Protein AF-J9BC61-F1 (afdb_monomer)

InterPro domains:
  IPR013949 U3 small nucleolar RNA-associated protein 6 [PTHR23271] (1-135)
  IPR055347 U3 small nucleolar RNA-associated protein 6, N-terminal [PF08640] (9-87)

Nearest PDB structures (foldseek):
  7mqa-assembly1_LP  TM=9.619E-01  e=6.305E-08  Homo sapiens
  7mq8-assembly1_LP  TM=9.567E-01  e=5.984E-08  Homo sapiens
  5oql-assembly1_E  TM=9.370E-01  e=3.849E-04  Thermochaetoides thermophila DSM 1495
  5wlc-assembly1_LP  TM=8.974E-01  e=7.992E-04  Saccharomyces cerevisiae BY4741
  7d5t-assembly1_B6  TM=9.053E-01  e=4.247E-03  Saccharomyces cerevisiae S288C

Secondary structure (DSSP, 8-state):
-HHHHHHHHHTTHHHHHHHHHTTSS-HHHHHHHHHHHHHHHHHHHSSS--HHHHHHHHHHHHHHHHHHHHHHHHHT--TTHIIIIIHHHHHHHHHHHHHHHHSTT-HHHHHHHHHHHHHTT-HHHHHHHHHHHT-

pLDDT: mean 92.65, std 5.65, range [61.47, 98.06]

Radius of gyration: 15.45 Å; Cα contacts (8 Å, |Δi|>4): 90; chains: 1; bounding box: 36×34×39 Å

Solvent-accessible surface area (backbone atoms only — not comparable to full-atom values): 7558 Å² total; per-residue (Å²): 113,68,65,64,37,50,56,64,46,57,77,43,45,64,32,58,53,52,37,58,75,69,56,74,44,53,72,70,54,48,54,51,46,53,55,50,50,53,55,41,42,54,55,61,67,39,91,77,75,54,74,65,51,48,50,54,43,42,54,47,53,51,49,51,47,51,52,49,55,51,48,27,64,74,68,74,53,72,79,66,45,59,59,38,53,46,50,52,51,51,51,40,54,49,46,40,47,53,47,35,72,71,51,66,94,47,68,66,50,46,50,52,41,41,50,52,27,56,77,71,64,37,58,75,61,30,52,52,48,55,56,60,70,74,108

Sequence (135 aa):
MSEFVEEDIEGLLPVFETLRDVQLLSPTEIDAFVKRCHFFEYRLQKPRKDPSSFKGYTDYLGSIMKLVRMRRKRLKYRFREDEIEGKIIIKVANLLRQCCERFQGRAELWFDLIGFLKEEKMYIRCSKAYFRAMQ

Structure (mmCIF, N/CA/C/O backbone):
data_AF-J9BC61-F1
#
_entry.id   AF-J9BC61-F1
#
loop_
_atom_site.group_PDB
_atom_site.id
_atom_site.type_symbol
_atom_site.label_atom_id
_atom_site.label_alt_id
_atom_site.label_comp_id
_atom_site.label_asym_id
_atom_site.label_entity_id
_atom_site.label_seq_id
_atom_site.pdbx_PDB_ins_code
_atom_site.Cartn_x
_atom_site.Cartn_y
_atom_site.Cartn_z
_atom_site.occupancy
_atom_site.B_iso_or_equiv
_atom_site.auth_seq_id
_atom_site.auth_comp_id
_atom_site.auth_asym_id
_atom_site.auth_atom_id
_atom_site.pdbx_PDB_model_num
ATOM 1 N N . MET A 1 1 ? 9.709 -18.858 -0.206 1.00 61.47 1 MET A N 1
ATOM 2 C CA . MET A 1 1 ? 8.468 -18.30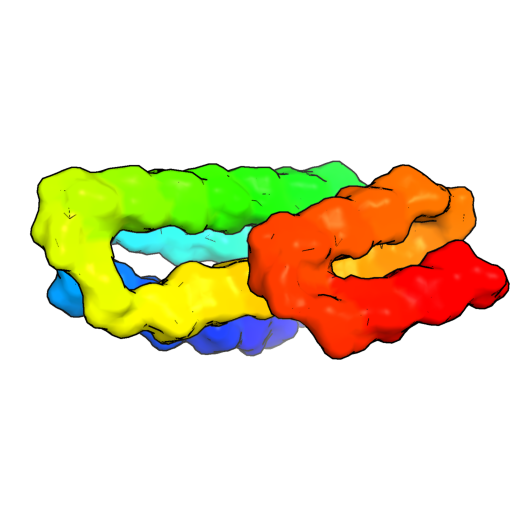5 -0.814 1.00 61.47 1 MET A CA 1
ATOM 3 C C . MET A 1 1 ? 7.436 -17.961 0.250 1.00 61.47 1 MET A C 1
ATOM 5 O O . MET A 1 1 ? 6.959 -16.843 0.198 1.00 61.47 1 MET A O 1
ATOM 9 N N . SER A 1 2 ? 7.126 -18.857 1.201 1.00 71.00 2 SER A N 1
ATOM 10 C CA . SER A 1 2 ? 6.249 -18.522 2.341 1.00 71.00 2 SER A CA 1
ATOM 11 C C . SER A 1 2 ? 6.870 -17.467 3.262 1.00 71.00 2 SER A C 1
ATOM 13 O O . SER A 1 2 ? 6.212 -16.495 3.580 1.00 71.00 2 SER A O 1
ATOM 15 N N . GLU A 1 3 ? 8.158 -17.597 3.598 1.00 73.44 3 GLU A N 1
ATOM 16 C CA . GLU A 1 3 ? 8.858 -16.671 4.512 1.00 73.44 3 GLU A CA 1
ATOM 17 C C . GLU A 1 3 ? 8.815 -15.207 4.043 1.00 73.44 3 GLU A C 1
ATOM 19 O O . GLU A 1 3 ? 8.460 -14.331 4.816 1.00 73.44 3 GLU A O 1
ATOM 24 N N . PHE A 1 4 ? 9.060 -14.947 2.753 1.00 75.44 4 PHE A N 1
ATOM 25 C CA . PHE A 1 4 ? 8.959 -13.595 2.185 1.00 75.44 4 PHE A CA 1
ATOM 26 C C . PHE A 1 4 ? 7.529 -13.035 2.191 1.00 75.44 4 PHE A C 1
ATOM 28 O O . PHE A 1 4 ? 7.352 -11.827 2.259 1.00 75.44 4 PHE A O 1
ATOM 35 N N . VAL A 1 5 ? 6.508 -13.896 2.082 1.00 77.12 5 VAL A N 1
ATOM 36 C CA . VAL A 1 5 ? 5.105 -13.464 2.196 1.00 77.12 5 VAL A CA 1
ATOM 37 C C . VAL A 1 5 ? 4.796 -13.069 3.633 1.00 77.12 5 VAL A C 1
ATOM 39 O O . VAL A 1 5 ? 4.165 -12.040 3.845 1.00 77.12 5 VAL A O 1
ATOM 42 N N . GLU A 1 6 ? 5.240 -13.869 4.602 1.00 81.25 6 GLU A N 1
ATOM 43 C CA . GLU A 1 6 ? 5.006 -13.581 6.017 1.00 81.25 6 GLU A CA 1
ATOM 44 C C . GLU A 1 6 ? 5.724 -12.295 6.448 1.00 81.25 6 GLU A C 1
ATOM 46 O O . GLU A 1 6 ? 5.081 -11.436 7.038 1.00 81.25 6 GLU A O 1
ATOM 51 N N . GLU A 1 7 ? 6.975 -12.067 6.033 1.00 82.75 7 GLU A N 1
ATOM 52 C CA . GLU A 1 7 ? 7.697 -10.806 6.293 1.00 82.75 7 GLU A CA 1
ATOM 53 C C . GLU A 1 7 ? 6.953 -9.577 5.720 1.00 82.75 7 GLU A C 1
ATOM 55 O O . GLU A 1 7 ? 6.791 -8.544 6.377 1.00 82.75 7 GLU A O 1
ATOM 60 N N . ASP A 1 8 ? 6.437 -9.686 4.491 1.00 83.62 8 ASP A N 1
ATOM 61 C CA . ASP A 1 8 ? 5.682 -8.609 3.841 1.00 83.62 8 ASP A CA 1
ATOM 62 C C . ASP A 1 8 ? 4.338 -8.308 4.535 1.00 83.62 8 ASP A C 1
ATOM 64 O O . ASP A 1 8 ? 3.867 -7.161 4.491 1.00 83.62 8 ASP A O 1
ATOM 68 N N . ILE A 1 9 ? 3.722 -9.326 5.147 1.00 87.25 9 ILE A N 1
ATOM 69 C CA . ILE A 1 9 ? 2.490 -9.222 5.940 1.00 87.25 9 ILE A CA 1
ATOM 70 C C . ILE A 1 9 ? 2.775 -8.698 7.347 1.00 87.25 9 ILE A C 1
ATOM 72 O O . ILE A 1 9 ? 1.992 -7.890 7.849 1.00 87.25 9 ILE A O 1
ATOM 76 N N . GLU A 1 10 ? 3.894 -9.082 7.961 1.00 87.62 10 GLU A N 1
ATOM 77 C CA . GLU A 1 10 ? 4.341 -8.566 9.259 1.00 87.62 10 GLU A CA 1
ATOM 78 C C . GLU A 1 10 ? 4.432 -7.038 9.246 1.00 87.62 10 GLU A C 1
ATOM 80 O O . GLU A 1 10 ? 3.986 -6.372 10.181 1.00 87.62 10 GLU A O 1
ATOM 85 N N . GLY A 1 11 ? 4.879 -6.458 8.127 1.00 87.25 11 GLY A N 1
ATOM 86 C CA . GLY A 1 11 ? 4.879 -5.008 7.924 1.00 87.25 11 GLY A CA 1
ATOM 87 C C . GLY A 1 11 ? 3.493 -4.337 7.984 1.00 87.25 11 GLY A C 1
ATOM 88 O O . GLY A 1 11 ? 3.417 -3.123 8.194 1.00 87.25 11 GLY A O 1
ATOM 89 N N . LEU A 1 12 ? 2.401 -5.093 7.811 1.00 93.25 12 LEU A N 1
ATOM 90 C CA . LEU A 1 12 ? 1.010 -4.630 7.911 1.00 93.25 12 LEU A CA 1
ATOM 91 C C . LEU A 1 12 ? 0.319 -5.031 9.225 1.00 93.25 12 LEU A C 1
ATOM 93 O O . LEU A 1 12 ? -0.756 -4.497 9.499 1.00 93.25 12 LEU A O 1
ATOM 97 N N . LEU A 1 13 ? 0.910 -5.895 10.060 1.00 93.06 13 LEU A N 1
ATOM 98 C CA . LEU A 1 13 ? 0.317 -6.293 11.348 1.00 93.06 13 LEU A CA 1
ATOM 99 C C . LEU A 1 13 ? -0.089 -5.096 12.223 1.00 93.06 13 LEU A C 1
ATOM 101 O O . LEU A 1 13 ? -1.249 -5.071 12.647 1.00 93.06 13 LEU A O 1
ATOM 105 N N . PRO A 1 14 ? 0.751 -4.049 12.394 1.00 94.06 14 PRO A N 1
ATOM 106 C CA . PRO A 1 14 ? 0.360 -2.881 13.181 1.00 94.06 14 PRO A CA 1
ATOM 107 C C . PRO A 1 14 ? -0.893 -2.187 12.630 1.00 94.06 14 PRO A C 1
ATOM 109 O O . PRO A 1 14 ? -1.709 -1.670 13.383 1.00 94.06 14 PRO A O 1
ATOM 112 N N . VAL A 1 15 ? -1.095 -2.210 11.306 1.00 95.94 15 VAL A N 1
ATOM 113 C CA . VAL A 1 15 ? -2.284 -1.622 10.671 1.00 95.94 15 VAL A CA 1
ATOM 114 C C . VAL A 1 15 ? -3.536 -2.402 11.054 1.00 95.94 15 VAL A C 1
ATOM 116 O O . VAL A 1 15 ? -4.564 -1.802 11.368 1.00 95.94 15 VAL A O 1
ATOM 119 N N . PHE A 1 16 ? -3.471 -3.735 11.026 1.00 95.44 16 PHE A N 1
ATOM 120 C CA . PHE A 1 16 ? -4.607 -4.592 11.364 1.00 95.44 16 PHE A CA 1
ATOM 121 C C . PHE A 1 16 ? -4.990 -4.474 12.842 1.00 95.44 16 PHE A C 1
ATOM 123 O O . PHE A 1 16 ? -6.179 -4.402 13.159 1.00 95.44 16 PHE A O 1
ATOM 130 N N . GLU A 1 17 ? -3.995 -4.411 13.726 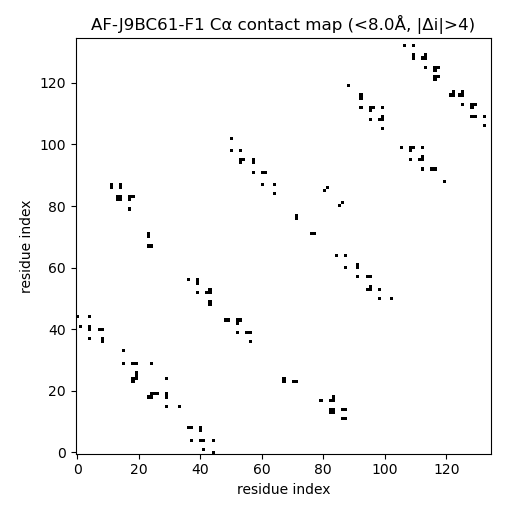1.00 94.12 17 GLU A N 1
ATOM 131 C CA . GLU A 1 17 ? -4.180 -4.210 15.165 1.00 94.12 17 GLU A CA 1
ATOM 132 C C . GLU A 1 17 ? -4.816 -2.850 15.445 1.00 94.12 17 GLU A C 1
ATOM 134 O O . GLU A 1 17 ? -5.901 -2.783 16.027 1.00 94.12 17 GLU A O 1
ATOM 139 N N . THR A 1 18 ? -4.228 -1.772 14.918 1.00 94.88 18 THR A N 1
ATOM 140 C CA . THR A 1 18 ? -4.767 -0.427 15.113 1.00 94.88 18 THR A CA 1
ATOM 141 C C . THR A 1 18 ? -6.189 -0.318 14.561 1.00 94.88 18 THR A C 1
ATOM 143 O O . THR A 1 18 ? -7.043 0.258 15.233 1.00 94.88 18 THR A O 1
ATOM 146 N N . LEU A 1 19 ? -6.495 -0.903 13.392 1.00 94.56 19 LEU A N 1
ATOM 147 C CA . LEU A 1 19 ? -7.852 -0.932 12.820 1.00 94.56 19 LEU A CA 1
ATOM 148 C C . LEU A 1 19 ? -8.873 -1.641 13.718 1.00 94.56 19 LEU A C 1
ATOM 150 O O . LEU A 1 19 ? -10.027 -1.199 13.776 1.00 94.56 19 LEU A O 1
ATOM 154 N N . ARG A 1 20 ? -8.458 -2.711 14.407 1.00 92.69 20 ARG A N 1
ATOM 155 C CA . ARG A 1 20 ? -9.292 -3.447 15.364 1.00 92.69 20 ARG A CA 1
ATOM 156 C C . ARG A 1 20 ? -9.595 -2.591 16.588 1.00 92.69 20 ARG A C 1
ATOM 158 O O . ARG A 1 20 ? -10.753 -2.515 16.995 1.00 92.69 20 ARG A O 1
ATOM 165 N N . ASP A 1 21 ? -8.593 -1.888 17.104 1.00 92.25 21 ASP A N 1
ATOM 166 C CA . ASP A 1 21 ? -8.743 -1.032 18.280 1.00 92.25 21 ASP A CA 1
ATOM 167 C C . ASP A 1 21 ? -9.641 0.181 18.021 1.00 92.25 21 ASP A C 1
ATOM 169 O O . ASP A 1 21 ? -10.463 0.548 18.857 1.00 92.25 21 ASP A O 1
ATOM 173 N N . VAL A 1 22 ? -9.471 0.849 16.873 1.00 91.81 22 VAL A N 1
ATOM 174 C CA . VAL A 1 22 ? -10.238 2.067 16.548 1.00 91.81 22 VAL A CA 1
ATOM 175 C C . VAL A 1 22 ? -11.640 1.776 16.020 1.00 91.81 22 VAL A C 1
ATOM 177 O O . VAL A 1 22 ? -12.403 2.712 15.785 1.00 91.81 22 VAL A O 1
ATOM 180 N N . GLN A 1 23 ? -11.967 0.500 15.788 1.00 90.75 23 GLN A N 1
ATOM 181 C CA . GLN A 1 23 ? -13.265 0.036 15.290 1.00 90.75 23 GLN A CA 1
ATOM 182 C C . GLN A 1 23 ? -13.721 0.745 13.999 1.00 90.75 23 GLN A C 1
ATOM 184 O O . GLN A 1 23 ? -14.914 0.904 13.729 1.00 90.75 23 GLN A O 1
ATOM 189 N N . LEU A 1 24 ? -12.765 1.170 13.160 1.00 92.56 24 LEU A N 1
ATOM 190 C CA . LEU A 1 24 ? -13.062 1.729 11.837 1.00 92.56 24 LEU A CA 1
ATOM 191 C C . LEU A 1 24 ? -13.526 0.635 10.872 1.00 92.56 24 LEU A C 1
ATOM 193 O O . LEU A 1 24 ? -14.287 0.923 9.948 1.00 92.56 24 LEU A O 1
ATOM 197 N N . LEU A 1 25 ? -13.112 -0.611 11.097 1.00 94.25 25 LEU A N 1
ATOM 198 C CA . LEU A 1 25 ? -13.590 -1.805 10.409 1.00 94.25 25 LEU A CA 1
ATOM 199 C C . LEU A 1 25 ? -14.148 -2.801 11.431 1.00 94.25 25 LEU A C 1
ATOM 201 O O . LEU A 1 25 ? -13.667 -2.877 12.560 1.00 94.25 25 LEU A O 1
ATOM 205 N N . SER A 1 26 ? -15.164 -3.567 11.037 1.00 94.75 26 SER A N 1
ATOM 206 C CA . SER A 1 26 ? -15.652 -4.687 11.844 1.00 94.75 26 SER A CA 1
ATOM 207 C C . SER A 1 26 ? -14.621 -5.825 11.869 1.00 94.75 26 SER A C 1
ATOM 209 O O . SER A 1 26 ? -13.834 -5.947 10.926 1.00 94.75 26 SER A O 1
ATOM 211 N N . PRO A 1 27 ? -14.653 -6.721 12.873 1.00 95.06 27 PRO A N 1
ATOM 212 C CA . PRO A 1 27 ? -13.751 -7.874 12.919 1.00 95.06 27 PRO A CA 1
ATOM 213 C C . PRO A 1 27 ? -13.773 -8.706 11.628 1.00 95.06 27 PRO A C 1
ATOM 215 O O . PRO A 1 27 ? -12.725 -9.047 11.094 1.00 95.06 27 PRO A O 1
ATOM 218 N N . THR A 1 28 ? -14.960 -8.927 11.052 1.00 96.62 28 THR A N 1
ATOM 219 C CA . THR A 1 28 ? -15.105 -9.679 9.794 1.00 96.62 28 THR A CA 1
ATOM 220 C C . THR A 1 28 ? -14.478 -8.978 8.586 1.00 96.62 28 THR A C 1
ATOM 222 O O . THR A 1 28 ? -13.917 -9.635 7.711 1.00 96.62 28 THR A O 1
ATOM 225 N N . GLU A 1 29 ? -14.530 -7.643 8.539 1.00 96.88 29 GLU A N 1
ATOM 226 C CA . GLU A 1 29 ? -13.886 -6.855 7.484 1.00 96.88 29 GLU A CA 1
ATOM 227 C C . GLU A 1 29 ? -12.364 -6.881 7.627 1.00 96.88 29 GLU A C 1
ATOM 229 O O . GLU A 1 29 ? -11.665 -6.948 6.619 1.00 96.88 29 GLU A O 1
ATOM 234 N N . ILE A 1 30 ? -11.854 -6.871 8.863 1.00 96.81 30 ILE A N 1
ATOM 235 C CA . ILE A 1 30 ? -10.419 -6.989 9.143 1.00 96.81 30 ILE A CA 1
ATOM 236 C C . ILE A 1 30 ? -9.921 -8.379 8.744 1.00 96.81 30 ILE A C 1
ATOM 238 O O . ILE A 1 30 ? -8.924 -8.480 8.037 1.00 96.81 30 ILE A O 1
ATOM 242 N N . ASP A 1 31 ? -10.635 -9.447 9.097 1.00 96.38 31 ASP A N 1
ATOM 243 C CA . ASP A 1 31 ? -10.251 -10.807 8.704 1.00 96.38 31 ASP A CA 1
ATOM 244 C C . ASP A 1 31 ? -10.259 -10.981 7.180 1.00 96.38 31 ASP A C 1
ATOM 246 O O . ASP A 1 31 ? -9.364 -11.609 6.605 1.00 96.38 31 ASP A O 1
ATOM 250 N N . ALA A 1 32 ? -11.254 -10.402 6.500 1.00 97.25 32 ALA A N 1
ATOM 251 C CA . ALA A 1 32 ? -11.288 -10.363 5.044 1.00 97.25 32 ALA A CA 1
ATOM 252 C C . ALA A 1 32 ? -10.111 -9.556 4.475 1.00 97.25 32 ALA A C 1
ATOM 254 O O . ALA A 1 32 ? -9.522 -9.969 3.473 1.00 97.25 32 ALA A O 1
ATOM 255 N N . PHE A 1 33 ? -9.743 -8.448 5.125 1.00 97.06 33 PHE A N 1
ATOM 256 C CA . PHE A 1 33 ? -8.607 -7.620 4.737 1.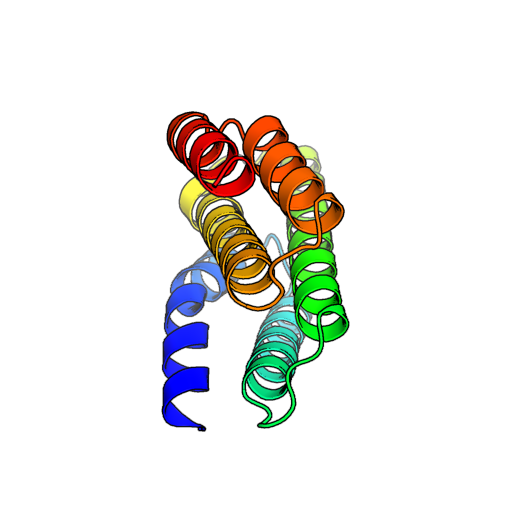00 97.06 33 PHE A CA 1
ATOM 257 C C . PHE A 1 33 ? -7.285 -8.381 4.834 1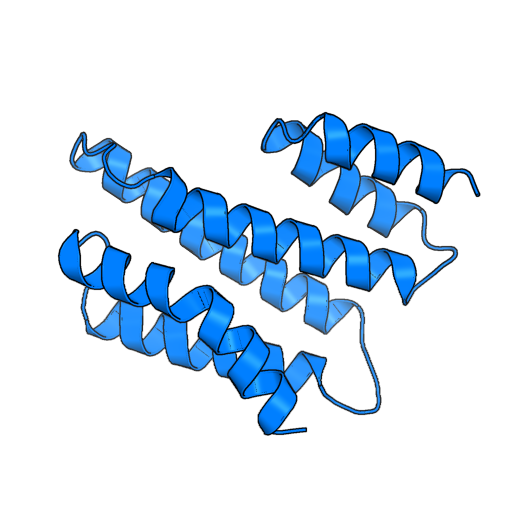.00 97.06 33 PHE A C 1
ATOM 259 O O . PHE A 1 33 ? -6.571 -8.484 3.835 1.00 97.06 33 PHE A O 1
ATOM 266 N N . VAL A 1 34 ? -7.018 -9.013 5.977 1.00 96.00 34 VAL A N 1
ATOM 267 C CA . VAL A 1 34 ? -5.829 -9.844 6.208 1.00 96.00 34 VAL A CA 1
ATOM 268 C C . VAL A 1 34 ? -5.729 -10.948 5.154 1.00 96.00 34 VAL A C 1
ATOM 270 O O . VAL A 1 34 ? -4.733 -11.037 4.434 1.00 96.00 34 VAL A O 1
ATOM 273 N N . LYS A 1 35 ? -6.795 -11.742 4.975 1.00 96.00 35 LYS A N 1
ATOM 274 C CA . LYS A 1 35 ? -6.830 -12.830 3.978 1.00 96.00 35 LYS A CA 1
ATOM 275 C C . LYS A 1 35 ? -6.552 -12.326 2.564 1.00 96.00 35 LYS A C 1
ATOM 277 O O . LYS A 1 35 ? -5.897 -13.008 1.772 1.00 96.00 35 LYS A O 1
ATOM 282 N N . ARG A 1 36 ? -7.058 -11.139 2.224 1.00 96.75 36 ARG A N 1
ATOM 283 C CA . ARG A 1 36 ? -6.880 -10.563 0.893 1.00 96.75 36 ARG A CA 1
ATOM 284 C C . ARG A 1 36 ? -5.465 -10.030 0.680 1.00 96.75 36 ARG A C 1
ATOM 286 O O . ARG A 1 36 ? -4.940 -10.234 -0.412 1.00 96.75 36 ARG A O 1
ATOM 293 N N . CYS A 1 37 ? -4.837 -9.441 1.697 1.00 96.12 37 CYS A N 1
ATOM 294 C CA . CYS A 1 37 ? -3.417 -9.089 1.657 1.00 96.12 37 CYS A CA 1
ATOM 295 C C . CYS A 1 37 ? -2.557 -10.332 1.420 1.00 96.12 37 CYS A C 1
ATOM 297 O O . CYS A 1 37 ? -1.834 -10.358 0.428 1.00 96.12 37 CYS A O 1
ATOM 299 N N . HIS A 1 38 ? -2.731 -11.404 2.207 1.00 94.56 38 HIS A N 1
ATOM 300 C CA . HIS A 1 38 ? -2.006 -12.665 1.981 1.00 94.56 38 HIS A CA 1
ATOM 301 C C . HIS A 1 38 ? -2.168 -13.156 0.540 1.00 94.56 38 HIS A C 1
ATOM 303 O O . HIS A 1 38 ? -1.187 -13.458 -0.134 1.00 94.56 38 HIS A O 1
ATOM 309 N N . PHE A 1 39 ? -3.400 -13.192 0.026 1.00 94.44 39 PHE A N 1
ATOM 310 C CA . PHE A 1 39 ? -3.662 -13.612 -1.351 1.00 94.44 39 PHE A CA 1
ATOM 311 C C . PHE A 1 39 ? -2.865 -12.809 -2.392 1.00 94.44 39 PHE A C 1
ATOM 313 O O . PHE A 1 39 ? -2.363 -13.386 -3.363 1.00 94.44 39 PHE A O 1
ATOM 320 N N . PHE A 1 40 ? -2.756 -11.491 -2.215 1.00 95.31 40 PHE A N 1
ATOM 321 C CA . PHE A 1 40 ? -1.982 -10.648 -3.119 1.00 95.31 40 PHE A CA 1
ATOM 322 C C . PHE A 1 40 ? -0.476 -10.847 -2.957 1.00 95.31 40 PHE A C 1
ATOM 324 O O . PHE A 1 40 ? 0.201 -10.966 -3.977 1.00 95.31 40 PHE A O 1
ATOM 331 N N . GLU A 1 41 ? 0.038 -10.979 -1.734 1.00 93.81 41 GLU A N 1
ATOM 332 C CA . GLU A 1 41 ? 1.460 -11.268 -1.503 1.00 93.81 41 GLU A CA 1
ATOM 333 C C . GLU A 1 41 ? 1.864 -12.611 -2.127 1.00 93.81 41 GLU A C 1
ATOM 335 O O . GLU A 1 41 ? 2.820 -12.686 -2.901 1.00 93.81 41 GLU A O 1
ATOM 340 N N . TYR A 1 42 ? 1.062 -13.663 -1.935 1.00 91.81 42 TYR A N 1
ATOM 341 C CA . TYR A 1 42 ? 1.272 -14.948 -2.611 1.00 91.81 42 TYR A CA 1
ATOM 342 C C . TYR A 1 42 ? 1.282 -14.806 -4.135 1.00 91.81 42 TYR A C 1
ATOM 344 O O . TYR A 1 42 ? 2.097 -15.424 -4.827 1.00 91.81 42 TYR A O 1
ATOM 352 N N . ARG A 1 43 ? 0.382 -13.984 -4.690 1.00 91.12 43 ARG A N 1
ATOM 353 C CA . ARG A 1 43 ? 0.332 -13.724 -6.132 1.00 91.12 43 ARG A CA 1
ATOM 354 C C . ARG A 1 43 ? 1.585 -12.990 -6.610 1.00 91.12 43 ARG A C 1
ATOM 356 O O . ARG A 1 43 ? 2.122 -13.361 -7.654 1.00 91.12 43 ARG A O 1
ATOM 363 N N . LEU A 1 44 ? 2.066 -12.008 -5.849 1.00 91.06 44 LEU A N 1
ATOM 364 C CA . LEU A 1 44 ? 3.303 -11.292 -6.139 1.00 91.06 44 LEU A CA 1
ATOM 365 C C . LEU A 1 44 ? 4.525 -12.194 -6.059 1.00 91.06 44 LEU A C 1
ATOM 367 O O . LEU A 1 44 ? 5.463 -11.960 -6.814 1.00 91.06 44 LEU A O 1
ATOM 371 N N . GLN A 1 45 ? 4.518 -13.241 -5.229 1.00 88.38 45 GLN A N 1
ATOM 372 C CA . GLN A 1 45 ? 5.642 -14.170 -5.088 1.00 88.38 45 GLN A CA 1
ATOM 373 C C . GLN A 1 45 ? 5.709 -15.279 -6.150 1.00 88.38 45 GLN A C 1
ATOM 375 O O . GLN A 1 45 ? 6.738 -15.946 -6.254 1.00 88.38 45 GLN A O 1
ATOM 380 N N . LYS A 1 46 ? 4.718 -15.411 -7.044 1.00 87.19 46 LYS A N 1
ATOM 381 C CA . LYS A 1 46 ? 4.769 -16.387 -8.153 1.00 87.19 46 LYS A CA 1
ATOM 382 C C . LYS A 1 46 ? 6.024 -16.219 -9.033 1.00 87.19 46 LYS A C 1
ATOM 384 O O . LYS A 1 46 ? 6.475 -15.085 -9.211 1.00 87.19 46 LYS A O 1
ATOM 389 N N . PRO A 1 47 ? 6.577 -17.299 -9.628 1.00 83.81 47 PRO A N 1
ATOM 390 C CA . PRO A 1 47 ? 7.771 -17.208 -10.476 1.00 83.81 47 PRO A CA 1
ATOM 391 C C . PRO A 1 47 ? 7.578 -16.272 -11.674 1.00 83.81 47 PRO A C 1
ATOM 393 O O . PRO A 1 47 ? 8.401 -15.398 -11.937 1.00 83.81 47 PRO A O 1
ATOM 396 N N . ARG A 1 48 ? 6.438 -16.404 -12.363 1.00 86.38 48 ARG A N 1
ATOM 397 C CA . ARG A 1 48 ? 6.037 -15.496 -13.438 1.00 86.38 48 ARG A CA 1
ATOM 398 C C . ARG A 1 48 ? 5.331 -14.285 -12.838 1.00 86.38 48 ARG A C 1
ATOM 400 O O . ARG A 1 48 ? 4.212 -14.402 -12.341 1.00 86.38 48 ARG A O 1
ATOM 407 N N . LYS A 1 49 ? 5.991 -13.132 -12.897 1.00 85.44 49 LYS A N 1
ATOM 408 C CA . LYS A 1 49 ? 5.456 -11.860 -12.403 1.00 85.44 49 LYS A CA 1
ATOM 409 C C . LYS A 1 49 ? 4.626 -11.188 -13.489 1.00 85.44 49 LYS A C 1
ATOM 411 O O . LYS A 1 49 ? 5.028 -11.163 -14.648 1.00 85.44 49 LYS A O 1
ATOM 416 N N . ASP A 1 50 ? 3.497 -10.619 -13.093 1.00 88.25 50 ASP A N 1
ATOM 417 C CA . ASP A 1 50 ? 2.562 -9.931 -13.981 1.00 88.25 50 ASP A CA 1
ATOM 418 C C . ASP A 1 50 ? 2.277 -8.525 -13.419 1.00 88.25 50 ASP A C 1
ATOM 420 O O . ASP A 1 50 ? 1.902 -8.433 -12.243 1.00 88.25 50 ASP A O 1
ATOM 424 N N . PRO A 1 51 ? 2.422 -7.439 -14.210 1.00 88.94 51 PRO A N 1
ATOM 425 C CA . PRO A 1 51 ? 2.040 -6.089 -13.789 1.00 88.94 51 PRO A CA 1
ATOM 426 C C . PRO A 1 51 ? 0.609 -6.009 -13.237 1.00 88.94 51 PRO A C 1
ATOM 428 O O . PRO A 1 51 ? 0.350 -5.252 -12.301 1.00 88.94 51 PRO A O 1
ATOM 431 N N . SER A 1 52 ? -0.312 -6.837 -13.749 1.00 91.06 52 SER A N 1
ATOM 432 C CA . SER A 1 52 ? -1.700 -6.895 -13.272 1.00 91.06 52 SER A CA 1
ATOM 433 C C . SER A 1 52 ? -1.811 -7.297 -11.795 1.00 91.06 52 SER A C 1
ATOM 435 O O . SER A 1 52 ? -2.755 -6.907 -11.108 1.00 91.06 52 SER A O 1
ATOM 437 N N . SER A 1 53 ? -0.832 -8.050 -11.281 1.00 93.44 53 SER A N 1
ATOM 438 C CA . SER A 1 53 ? -0.793 -8.477 -9.880 1.00 93.44 53 SER A CA 1
ATOM 439 C C . SER A 1 53 ? -0.447 -7.318 -8.951 1.00 93.44 53 SER A C 1
ATOM 441 O O . SER A 1 53 ? -1.075 -7.185 -7.904 1.00 93.44 53 SER A O 1
ATOM 443 N N . PHE A 1 54 ? 0.487 -6.454 -9.364 1.00 94.81 54 PHE A N 1
ATOM 444 C CA . PHE A 1 54 ? 0.800 -5.219 -8.645 1.00 94.81 54 PHE A CA 1
ATOM 445 C C . PHE A 1 54 ? -0.405 -4.285 -8.656 1.00 94.81 54 PHE A C 1
ATOM 447 O O . PHE A 1 54 ? -0.860 -3.880 -7.590 1.00 94.81 54 PHE A O 1
ATOM 454 N N . LYS A 1 55 ? -0.980 -4.044 -9.843 1.00 94.31 55 LYS A N 1
ATOM 455 C CA . LYS A 1 55 ? -2.165 -3.194 -10.001 1.00 94.31 55 LYS A CA 1
ATOM 456 C C . LYS A 1 55 ? -3.337 -3.670 -9.138 1.00 94.31 55 LYS A C 1
ATOM 458 O O . LYS A 1 55 ? -3.926 -2.889 -8.403 1.00 94.31 55 LYS A O 1
ATOM 463 N N . GLY A 1 56 ? -3.643 -4.967 -9.170 1.00 96.25 56 GLY A N 1
ATOM 464 C CA . GLY A 1 56 ? -4.738 -5.526 -8.377 1.00 96.25 56 GLY A CA 1
ATOM 465 C C . GLY A 1 56 ? -4.563 -5.306 -6.873 1.00 96.25 56 GLY A C 1
ATOM 466 O O . GLY A 1 56 ? -5.546 -5.059 -6.175 1.00 96.25 56 GLY A O 1
ATOM 467 N N . TYR A 1 57 ? -3.327 -5.358 -6.374 1.00 97.00 57 TYR A N 1
ATOM 468 C CA . TYR A 1 57 ? -3.056 -5.126 -4.961 1.00 97.00 57 TYR A CA 1
ATOM 469 C C . TYR A 1 57 ? -3.096 -3.637 -4.600 1.00 97.00 57 TYR A C 1
ATOM 471 O O . TYR A 1 57 ? -3.717 -3.267 -3.604 1.00 97.00 57 TYR A O 1
ATOM 479 N N . THR A 1 58 ? -2.505 -2.767 -5.423 1.00 97.06 58 THR A N 1
ATOM 480 C CA . THR A 1 58 ? -2.542 -1.313 -5.201 1.00 97.06 58 THR A CA 1
ATOM 481 C C . THR A 1 58 ? -3.970 -0.774 -5.260 1.00 97.06 58 THR A C 1
ATOM 483 O O . THR A 1 58 ? -4.356 0.008 -4.393 1.00 97.06 58 THR A O 1
ATOM 486 N N . ASP A 1 59 ? -4.787 -1.254 -6.202 1.00 96.81 59 ASP A N 1
ATOM 487 C CA . ASP A 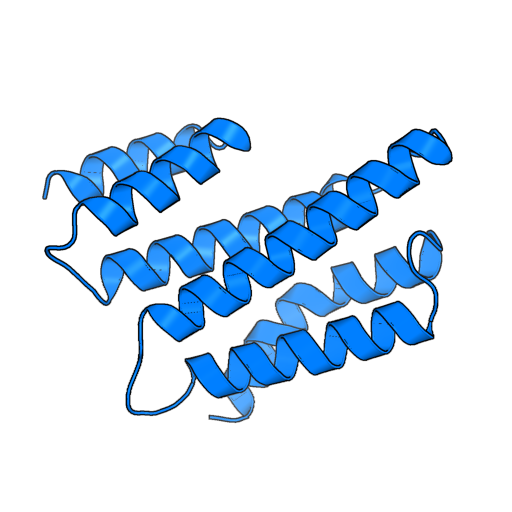1 59 ? -6.202 -0.882 -6.330 1.00 96.81 59 ASP A CA 1
ATOM 488 C C . ASP A 1 59 ? -7.009 -1.331 -5.101 1.00 96.81 59 ASP A C 1
ATOM 490 O O . ASP A 1 59 ? -7.872 -0.602 -4.594 1.00 96.81 59 ASP A O 1
ATOM 494 N N . TYR A 1 60 ? -6.708 -2.525 -4.583 1.00 98.06 60 TYR A N 1
ATOM 495 C CA . TYR A 1 60 ? -7.339 -3.046 -3.377 1.00 98.06 60 TYR A CA 1
ATOM 496 C C . TYR A 1 60 ? -6.987 -2.216 -2.137 1.00 98.06 60 TYR A C 1
ATOM 498 O O . TYR A 1 60 ? -7.889 -1.758 -1.432 1.00 98.06 60 TYR A O 1
ATOM 506 N N . LEU A 1 61 ? -5.698 -1.957 -1.901 1.00 97.50 61 LEU A N 1
ATOM 507 C CA . LEU A 1 61 ? -5.238 -1.115 -0.793 1.00 97.50 61 LEU A CA 1
ATOM 508 C C . LEU A 1 61 ? -5.793 0.312 -0.901 1.00 97.50 61 LEU A C 1
ATOM 510 O O . LEU A 1 61 ? -6.253 0.873 0.094 1.00 97.50 61 LEU A O 1
ATOM 514 N N . GLY A 1 62 ? -5.846 0.872 -2.112 1.00 96.88 62 GLY A N 1
ATOM 515 C CA . GLY A 1 62 ? -6.479 2.164 -2.373 1.00 96.88 62 GLY A CA 1
ATOM 516 C C . GLY A 1 62 ? -7.971 2.174 -2.027 1.00 96.88 62 GLY A C 1
ATOM 517 O O . GLY A 1 62 ? -8.472 3.147 -1.460 1.00 96.88 62 GLY A O 1
ATOM 518 N N . SER A 1 63 ? -8.688 1.083 -2.298 1.00 97.31 63 SER A N 1
ATOM 519 C CA . SER A 1 63 ? -10.105 0.940 -1.935 1.00 97.31 63 SER A CA 1
ATOM 520 C C . SER A 1 63 ? -10.309 0.853 -0.419 1.00 97.31 63 SER A C 1
ATOM 522 O O . SER A 1 63 ? -11.205 1.512 0.113 1.00 97.31 63 SER A O 1
ATOM 524 N N . ILE A 1 64 ? -9.446 0.117 0.294 1.00 97.38 64 ILE A N 1
ATOM 525 C CA . ILE A 1 64 ? -9.444 0.077 1.765 1.00 97.38 64 ILE A CA 1
ATOM 526 C C . ILE A 1 64 ? -9.178 1.470 2.341 1.00 97.38 64 ILE A C 1
ATOM 528 O O . ILE A 1 64 ? -9.932 1.938 3.193 1.00 97.38 64 ILE A O 1
ATOM 532 N N . MET A 1 65 ? -8.175 2.182 1.828 1.00 96.25 65 MET A N 1
ATOM 533 C CA . MET A 1 65 ? -7.850 3.534 2.280 1.00 96.25 65 MET A CA 1
ATOM 534 C C . MET A 1 65 ? -9.017 4.511 2.070 1.00 96.25 65 MET A C 1
ATOM 536 O O . MET A 1 65 ? -9.346 5.286 2.969 1.00 96.25 65 MET A O 1
ATOM 540 N N . LYS A 1 66 ? -9.708 4.443 0.923 1.00 96.00 66 LYS A N 1
ATOM 541 C CA . LYS A 1 66 ? -10.932 5.227 0.677 1.00 96.00 66 LYS A CA 1
ATOM 542 C C . LYS A 1 66 ? -12.020 4.908 1.706 1.00 96.00 66 LYS A C 1
ATOM 544 O O . LYS A 1 66 ? -12.625 5.831 2.250 1.00 96.00 66 LYS A O 1
ATOM 549 N N . LEU A 1 67 ? -12.250 3.628 2.007 1.00 96.50 67 LEU A N 1
ATOM 550 C CA . LEU A 1 67 ? -13.234 3.200 3.006 1.00 96.50 67 LEU A CA 1
ATOM 551 C C . LEU A 1 67 ? -12.910 3.740 4.407 1.00 96.50 67 LEU A C 1
ATOM 553 O O . LEU A 1 67 ? -13.788 4.312 5.059 1.00 96.50 67 LEU A O 1
ATOM 557 N N . VAL A 1 68 ? -11.656 3.608 4.847 1.00 95.69 68 VAL A N 1
ATOM 558 C CA . VAL A 1 68 ? -11.187 4.105 6.150 1.00 95.69 68 VAL A CA 1
ATOM 559 C C . VAL A 1 68 ? -11.371 5.624 6.240 1.00 95.69 68 VAL A C 1
ATOM 561 O O . VAL A 1 68 ? -12.039 6.104 7.160 1.00 95.69 68 VAL A O 1
ATOM 564 N N . ARG A 1 69 ? -10.900 6.381 5.237 1.00 95.12 69 ARG A N 1
ATOM 565 C CA . ARG A 1 69 ? -11.052 7.848 5.166 1.00 95.12 69 ARG A CA 1
ATOM 566 C C . ARG A 1 69 ? -12.523 8.283 5.228 1.00 95.12 69 ARG A C 1
ATOM 568 O O . ARG A 1 69 ? -12.865 9.222 5.952 1.00 95.12 69 ARG A O 1
ATOM 575 N N . MET A 1 70 ? -13.421 7.583 4.526 1.00 96.06 70 MET A N 1
ATOM 576 C CA . MET A 1 70 ? -14.866 7.854 4.583 1.00 96.06 70 MET A CA 1
ATOM 577 C C . MET A 1 70 ? -15.443 7.643 5.989 1.00 96.06 70 MET A C 1
ATOM 579 O O . MET A 1 70 ? -16.177 8.498 6.494 1.00 96.06 70 MET A O 1
ATOM 583 N N . ARG A 1 71 ? -15.103 6.530 6.651 1.00 95.88 71 ARG A N 1
ATOM 584 C CA . ARG A 1 71 ? -15.605 6.219 8.001 1.00 95.88 71 ARG A CA 1
ATOM 585 C C . ARG A 1 71 ? -15.062 7.183 9.052 1.00 95.88 71 ARG A C 1
ATOM 587 O O . ARG A 1 71 ? -15.838 7.645 9.887 1.00 95.88 71 ARG A O 1
ATOM 594 N N . ARG A 1 72 ? -13.789 7.575 8.956 1.00 94.81 72 ARG A N 1
ATOM 595 C CA . ARG A 1 72 ? -13.194 8.630 9.792 1.00 94.81 72 ARG A CA 1
ATOM 596 C C . ARG A 1 72 ? -13.941 9.948 9.676 1.00 94.81 72 ARG A C 1
ATOM 598 O O . ARG A 1 72 ? -14.283 10.543 10.695 1.00 94.81 72 ARG A O 1
ATOM 605 N N . LYS A 1 73 ? -14.246 10.386 8.448 1.00 94.56 73 LYS A N 1
ATOM 606 C CA . LYS A 1 73 ? -15.014 11.617 8.207 1.00 94.56 73 LYS A CA 1
ATOM 607 C C . LYS A 1 73 ? -16.397 11.550 8.858 1.00 94.56 73 LYS A C 1
ATOM 609 O O . LYS A 1 73 ? -16.811 12.522 9.484 1.00 94.56 73 LYS A O 1
ATOM 614 N N . ARG A 1 74 ? -17.078 10.403 8.760 1.00 94.25 74 ARG A N 1
ATOM 615 C CA . ARG A 1 74 ? -18.387 10.171 9.393 1.00 94.25 74 ARG A CA 1
ATOM 616 C C . ARG A 1 74 ? -18.316 10.229 10.923 1.00 94.25 74 ARG A C 1
ATOM 618 O O . ARG A 1 74 ? -19.174 10.847 11.538 1.00 94.25 74 ARG A O 1
ATOM 625 N N . LEU A 1 75 ? -17.298 9.612 11.521 1.00 91.12 75 LEU A N 1
ATOM 626 C CA . LEU A 1 75 ? -17.112 9.540 12.977 1.00 91.12 75 LEU A CA 1
ATOM 627 C C . LEU A 1 75 ? -16.382 10.758 13.567 1.00 91.12 75 LEU A C 1
ATOM 629 O O . LEU A 1 75 ? -16.216 10.839 14.779 1.00 91.12 75 LEU A O 1
ATOM 633 N N . LYS A 1 76 ? -15.924 11.695 12.723 1.00 90.56 76 LYS A N 1
ATOM 634 C CA . LYS A 1 76 ? -15.051 12.824 13.094 1.00 90.56 76 LYS A CA 1
ATOM 635 C C . LYS A 1 76 ? -13.791 12.375 13.857 1.00 90.56 76 LYS A C 1
ATOM 637 O O . LYS A 1 76 ? -13.305 13.073 14.741 1.00 90.56 76 LYS A O 1
ATOM 642 N N . TYR A 1 77 ? -13.241 11.221 13.478 1.00 86.75 77 TYR A N 1
ATOM 643 C CA . TYR A 1 77 ? -12.107 10.578 14.144 1.00 86.75 77 TYR A CA 1
ATOM 644 C C . TYR A 1 77 ? -10.824 10.697 13.309 1.00 86.75 77 TYR A C 1
ATOM 646 O O . TYR A 1 77 ? -10.741 10.138 12.215 1.00 86.75 77 TYR A O 1
ATOM 654 N N . ARG A 1 78 ? -9.812 11.406 13.825 1.00 86.81 78 ARG A N 1
ATOM 655 C CA . ARG A 1 78 ? -8.518 11.632 13.139 1.00 86.81 78 ARG A CA 1
ATOM 656 C C . ARG A 1 78 ? -7.304 10.982 13.811 1.00 86.81 78 ARG A C 1
ATOM 658 O O . ARG A 1 78 ? -6.209 11.041 13.271 1.00 86.81 78 ARG A O 1
ATOM 665 N N . PHE A 1 79 ? -7.465 10.368 14.980 1.00 89.44 79 PHE A N 1
ATOM 666 C CA . PHE A 1 79 ? -6.336 9.750 15.680 1.00 89.44 79 PHE A CA 1
ATOM 667 C C . PHE A 1 79 ? -5.794 8.536 14.918 1.00 89.44 79 PHE A C 1
ATOM 669 O O . PHE A 1 79 ? -6.555 7.823 14.263 1.00 89.44 79 PHE A O 1
ATOM 676 N N . ARG A 1 80 ? -4.485 8.284 15.031 1.00 90.88 80 ARG A N 1
ATOM 677 C CA . ARG A 1 80 ? -3.807 7.124 14.422 1.00 90.88 80 ARG A CA 1
ATOM 678 C C . ARG A 1 80 ? -3.952 7.044 12.894 1.00 90.88 80 ARG A C 1
ATOM 680 O O . ARG A 1 80 ? -4.012 5.961 12.325 1.00 90.88 80 ARG A O 1
ATOM 687 N N . GLU A 1 81 ? -4.075 8.193 12.226 1.00 92.12 81 GLU A N 1
ATOM 688 C CA . GLU A 1 81 ? -4.120 8.268 10.756 1.00 92.12 81 GLU A CA 1
ATOM 689 C C . GLU A 1 81 ? -2.797 7.805 10.133 1.00 92.12 81 GLU A C 1
ATOM 691 O O . GLU A 1 81 ? -2.795 7.007 9.203 1.00 92.12 81 GLU A O 1
ATOM 696 N N . ASP A 1 82 ? -1.659 8.221 10.690 1.00 91.94 82 ASP A N 1
ATOM 697 C CA . ASP A 1 82 ? -0.345 7.801 10.187 1.00 91.94 82 ASP A CA 1
ATOM 698 C C . ASP A 1 82 ? -0.083 6.295 10.393 1.00 91.94 82 ASP A C 1
ATOM 700 O O . ASP A 1 82 ? 0.468 5.616 9.526 1.00 91.94 82 ASP A O 1
ATOM 704 N N . GLU A 1 83 ? -0.564 5.740 11.509 1.00 94.75 83 GLU A N 1
ATOM 705 C CA . GLU A 1 83 ? -0.425 4.314 11.828 1.00 94.75 83 GLU A CA 1
ATOM 706 C C . GLU A 1 83 ? -1.214 3.407 10.875 1.00 94.75 83 GLU A C 1
ATOM 708 O O . GLU A 1 83 ? -0.807 2.270 10.650 1.00 94.75 83 GLU A O 1
ATOM 713 N N . ILE A 1 84 ? -2.317 3.899 10.298 1.00 95.25 84 ILE A N 1
ATOM 714 C CA . ILE A 1 84 ? -3.153 3.143 9.359 1.00 95.25 84 ILE A CA 1
ATOM 715 C C . ILE A 1 84 ? -2.882 3.607 7.927 1.00 95.25 84 ILE A C 1
ATOM 717 O O . ILE A 1 84 ? -2.245 2.900 7.145 1.00 95.25 84 ILE A O 1
ATOM 721 N N . GLU A 1 85 ? -3.367 4.794 7.561 1.00 95.25 85 GLU A N 1
ATOM 722 C CA . GLU A 1 85 ? -3.246 5.326 6.209 1.00 95.25 85 GLU A CA 1
ATOM 723 C C . GLU A 1 85 ? -1.787 5.553 5.817 1.00 95.25 85 GLU A C 1
ATOM 725 O O . GLU A 1 85 ? -1.402 5.154 4.721 1.00 95.25 85 GLU A O 1
ATOM 730 N N . GLY A 1 86 ? -0.957 6.103 6.708 1.00 95.12 86 GLY A N 1
ATOM 731 C CA . GLY A 1 86 ? 0.468 6.324 6.432 1.00 95.12 86 GLY A CA 1
ATOM 732 C C . GLY A 1 86 ? 1.203 5.028 6.069 1.00 95.12 86 GLY A C 1
ATOM 733 O O . GLY A 1 86 ? 1.904 4.960 5.054 1.00 95.12 86 GLY A O 1
ATOM 734 N N . LYS A 1 87 ? 0.976 3.948 6.825 1.00 95.81 87 LYS A N 1
ATOM 735 C CA . LYS A 1 87 ? 1.543 2.619 6.532 1.00 95.81 87 LYS A CA 1
ATOM 736 C C . LYS A 1 87 ? 1.020 2.023 5.223 1.00 95.81 87 LYS A C 1
ATOM 738 O O . LYS A 1 87 ? 1.818 1.509 4.434 1.00 95.81 87 LYS A O 1
ATOM 743 N N . ILE A 1 88 ? -0.283 2.136 4.946 1.00 96.38 88 ILE A N 1
ATOM 744 C CA . ILE A 1 88 ? -0.872 1.669 3.679 1.00 96.38 88 ILE A CA 1
ATOM 745 C C . ILE A 1 88 ? -0.293 2.451 2.488 1.00 96.38 88 ILE A C 1
ATOM 747 O O . ILE A 1 88 ? 0.099 1.840 1.493 1.00 96.38 88 ILE A O 1
ATOM 751 N N . ILE A 1 89 ? -0.164 3.779 2.596 1.00 97.00 89 ILE A N 1
ATOM 752 C CA . ILE A 1 89 ? 0.438 4.642 1.566 1.00 97.00 89 ILE A CA 1
ATOM 753 C C . ILE A 1 89 ? 1.872 4.201 1.270 1.00 97.00 89 ILE A C 1
ATOM 755 O O . ILE A 1 89 ? 2.253 4.059 0.106 1.00 97.00 89 ILE A O 1
ATOM 759 N N . ILE A 1 90 ? 2.667 3.933 2.311 1.00 96.06 90 ILE A N 1
ATOM 760 C CA . ILE A 1 90 ? 4.042 3.449 2.152 1.00 96.06 90 ILE A CA 1
ATOM 761 C C . ILE A 1 90 ? 4.067 2.103 1.417 1.00 96.06 90 ILE A C 1
ATOM 763 O O . ILE A 1 90 ? 4.883 1.943 0.504 1.00 96.06 90 ILE A O 1
ATOM 767 N N . LYS A 1 91 ? 3.180 1.156 1.762 1.00 96.12 91 LYS A N 1
ATOM 768 C CA . LYS A 1 91 ? 3.088 -0.143 1.071 1.00 96.12 91 LYS A CA 1
ATOM 769 C C . LYS A 1 91 ? 2.729 0.043 -0.407 1.00 96.12 91 LYS A C 1
ATOM 771 O O . LYS A 1 91 ? 3.428 -0.502 -1.258 1.00 96.12 91 LYS A O 1
ATOM 776 N N . VAL A 1 92 ? 1.725 0.863 -0.731 1.00 97.38 92 VAL A N 1
ATOM 777 C CA . VAL A 1 92 ? 1.329 1.153 -2.125 1.00 97.38 92 VAL A CA 1
ATOM 778 C C . VAL A 1 92 ? 2.474 1.798 -2.909 1.00 97.38 92 VAL A C 1
ATOM 780 O O . VAL A 1 92 ? 2.804 1.332 -3.999 1.00 97.38 92 VAL A O 1
ATOM 783 N N . ALA A 1 93 ? 3.146 2.804 -2.343 1.00 97.38 93 ALA A N 1
ATOM 784 C CA . ALA A 1 93 ? 4.303 3.438 -2.976 1.00 97.38 93 ALA A CA 1
ATOM 785 C C . ALA A 1 93 ? 5.430 2.429 -3.257 1.00 97.38 93 ALA A C 1
ATOM 787 O O . ALA A 1 93 ? 6.064 2.476 -4.313 1.00 97.38 93 ALA A O 1
ATOM 788 N N . ASN A 1 94 ? 5.685 1.507 -2.323 1.00 95.94 94 ASN A N 1
ATOM 789 C CA . ASN A 1 94 ? 6.697 0.470 -2.496 1.00 95.94 94 ASN A CA 1
ATOM 790 C C . ASN A 1 94 ? 6.305 -0.522 -3.602 1.00 95.94 94 ASN A C 1
ATOM 792 O O . ASN A 1 94 ? 7.154 -0.847 -4.429 1.00 95.94 94 ASN A O 1
ATOM 796 N N . LEU A 1 95 ? 5.039 -0.949 -3.659 1.00 96.44 95 LEU A N 1
ATOM 797 C CA . LEU A 1 95 ? 4.516 -1.839 -4.702 1.00 96.44 95 LEU A CA 1
ATOM 798 C C . LEU A 1 95 ? 4.613 -1.210 -6.096 1.00 96.44 95 LEU A C 1
ATOM 800 O O . LEU A 1 95 ? 5.104 -1.846 -7.027 1.00 96.44 95 LEU A O 1
ATOM 804 N N . LEU A 1 96 ? 4.200 0.053 -6.238 1.00 96.75 96 LEU A N 1
ATOM 805 C CA . LEU A 1 96 ? 4.299 0.787 -7.502 1.00 96.75 96 LEU A CA 1
ATOM 806 C C . LEU A 1 96 ? 5.760 0.948 -7.939 1.00 96.75 96 LEU A C 1
ATOM 808 O O . LEU A 1 96 ? 6.084 0.701 -9.100 1.00 96.75 96 LEU A O 1
ATOM 812 N N . ARG A 1 97 ? 6.667 1.268 -7.006 1.00 96.12 97 ARG A N 1
ATOM 813 C CA . ARG A 1 97 ? 8.107 1.336 -7.291 1.00 96.12 97 ARG A CA 1
ATOM 814 C C . ARG A 1 97 ? 8.664 -0.011 -7.753 1.00 96.12 97 ARG A C 1
ATOM 816 O O . ARG A 1 97 ? 9.336 -0.057 -8.777 1.00 96.12 97 ARG A O 1
ATOM 823 N N . GLN A 1 98 ? 8.365 -1.097 -7.040 1.00 94.56 98 GLN A N 1
ATOM 824 C CA . GLN A 1 98 ? 8.795 -2.447 -7.421 1.00 94.56 98 GLN A CA 1
ATOM 825 C C . GLN A 1 98 ? 8.259 -2.844 -8.805 1.00 94.56 98 GLN A C 1
ATOM 827 O O . GLN A 1 98 ? 8.963 -3.500 -9.571 1.00 94.56 98 GLN A O 1
ATOM 832 N N . CYS A 1 99 ? 7.029 -2.439 -9.136 1.00 95.25 99 CYS A N 1
ATOM 833 C CA . CYS A 1 99 ? 6.445 -2.640 -10.458 1.00 95.25 99 CYS A CA 1
ATOM 834 C C . CYS A 1 99 ? 7.251 -1.895 -11.537 1.00 95.25 99 CYS A C 1
ATOM 836 O O . CYS A 1 99 ? 7.662 -2.509 -12.520 1.00 95.25 99 CYS A O 1
ATOM 838 N N . CYS A 1 100 ? 7.558 -0.611 -11.322 1.00 94.81 100 CYS A N 1
ATOM 839 C CA . CYS A 1 100 ? 8.364 0.197 -12.246 1.00 94.81 100 CYS A CA 1
ATOM 840 C C . CYS A 1 100 ? 9.770 -0.386 -12.461 1.00 94.81 100 CYS A C 1
ATOM 842 O O . CYS A 1 100 ? 10.221 -0.528 -13.594 1.00 94.81 100 CYS A O 1
ATOM 844 N N . GLU A 1 101 ? 10.452 -0.758 -11.373 1.00 92.88 101 GLU A N 1
ATOM 845 C CA . GLU A 1 101 ? 11.813 -1.310 -11.410 1.00 92.88 101 GLU A CA 1
ATOM 846 C C . GLU A 1 101 ? 11.868 -2.661 -12.136 1.00 92.88 101 GLU A C 1
ATOM 848 O O . GLU A 1 101 ? 12.857 -2.963 -12.803 1.00 92.88 101 GLU A O 1
ATOM 853 N N . ARG A 1 102 ? 10.805 -3.466 -12.021 1.00 93.06 102 ARG A N 1
ATOM 854 C CA . ARG A 1 102 ? 10.711 -4.795 -12.635 1.00 93.06 102 ARG A CA 1
ATOM 855 C C . ARG A 1 102 ? 10.276 -4.755 -14.099 1.00 93.06 102 ARG A C 1
ATOM 857 O O . ARG A 1 102 ? 10.741 -5.578 -14.882 1.00 93.06 102 ARG A O 1
ATOM 864 N N . PHE A 1 103 ? 9.378 -3.844 -14.467 1.00 92.19 103 PHE A N 1
ATOM 865 C CA . PHE A 1 103 ? 8.807 -3.735 -15.813 1.00 92.19 103 PHE A CA 1
ATOM 866 C C . PHE A 1 103 ? 9.281 -2.454 -16.505 1.00 92.19 103 PHE A C 1
ATOM 868 O O . PHE A 1 103 ? 8.491 -1.572 -16.846 1.00 92.19 103 PHE A O 1
ATOM 875 N N . GLN A 1 104 ? 10.597 -2.371 -16.701 1.00 88.19 104 GLN A N 1
ATOM 876 C CA . GLN A 1 104 ? 11.268 -1.222 -17.306 1.00 88.19 104 GLN A CA 1
ATOM 877 C C . GLN A 1 104 ? 10.804 -0.967 -18.751 1.00 88.19 104 GLN A C 1
ATOM 879 O O . GLN A 1 104 ? 10.300 -1.861 -19.432 1.00 88.19 104 GLN A O 1
ATOM 884 N N . GLY A 1 105 ? 10.959 0.277 -19.215 1.00 86.00 105 GLY A N 1
ATOM 885 C CA . GLY A 1 105 ? 10.553 0.715 -20.559 1.00 86.00 105 GLY A CA 1
ATOM 886 C C . GLY A 1 105 ? 9.080 1.121 -20.697 1.00 86.00 105 GLY A C 1
ATOM 887 O O . GLY A 1 105 ? 8.667 1.566 -21.764 1.00 86.00 105 GLY A O 1
ATOM 888 N N . ARG A 1 106 ? 8.274 1.011 -19.632 1.00 88.12 106 ARG A N 1
ATOM 889 C CA . ARG A 1 106 ? 6.867 1.444 -19.617 1.00 88.12 106 ARG A CA 1
ATOM 890 C C . ARG A 1 106 ? 6.714 2.762 -18.860 1.00 88.12 106 ARG A C 1
ATOM 892 O O . ARG A 1 106 ? 6.584 2.762 -17.638 1.00 88.12 106 ARG A O 1
ATOM 899 N N . ALA A 1 107 ? 6.702 3.879 -19.587 1.00 89.75 107 ALA A N 1
ATOM 900 C CA . ALA A 1 107 ? 6.547 5.215 -19.000 1.00 89.75 107 ALA A CA 1
ATOM 901 C C . ALA A 1 107 ? 5.242 5.370 -18.192 1.00 89.75 107 ALA A C 1
ATOM 903 O O . ALA A 1 107 ? 5.231 6.042 -17.165 1.00 89.75 107 ALA A O 1
ATOM 904 N N . GLU A 1 108 ? 4.171 4.688 -18.605 1.00 92.31 108 GLU A N 1
ATOM 905 C CA . GLU A 1 108 ? 2.871 4.685 -17.919 1.00 92.31 108 GLU A CA 1
ATOM 906 C C . GLU A 1 108 ? 2.979 4.276 -16.442 1.00 92.31 108 GLU A C 1
ATOM 908 O O . GLU A 1 108 ? 2.415 4.944 -15.580 1.00 92.31 108 GLU A O 1
ATOM 913 N N . LEU A 1 109 ? 3.783 3.253 -16.122 1.00 94.00 109 LEU A N 1
ATOM 914 C CA . LEU A 1 109 ? 3.957 2.786 -14.740 1.00 94.00 109 LEU A CA 1
ATOM 915 C C . LEU A 1 109 ? 4.624 3.850 -13.859 1.00 94.00 109 LEU A C 1
ATOM 917 O O . LEU A 1 109 ? 4.267 4.021 -12.692 1.00 94.00 109 LEU A O 1
ATOM 921 N N . TRP A 1 110 ? 5.577 4.593 -14.428 1.00 95.00 110 TRP A N 1
ATOM 922 C CA . TRP A 1 110 ? 6.218 5.707 -13.738 1.00 95.00 110 TRP A CA 1
ATOM 923 C C . TRP A 1 110 ? 5.247 6.866 -13.521 1.00 95.00 110 TRP A C 1
ATOM 925 O O . TRP A 1 110 ? 5.275 7.472 -12.450 1.00 95.00 110 TRP A O 1
ATOM 935 N N . PHE A 1 111 ? 4.371 7.157 -14.487 1.00 94.25 111 PHE A N 1
ATOM 936 C CA . PHE A 1 111 ? 3.328 8.169 -14.317 1.00 94.25 111 PHE A CA 1
ATOM 937 C C . PHE A 1 111 ? 2.331 7.790 -13.223 1.00 94.25 111 PHE A C 1
ATOM 939 O O . PHE A 1 111 ? 2.017 8.651 -12.402 1.00 94.25 111 PHE A O 1
ATOM 946 N N . ASP A 1 112 ? 1.922 6.523 -13.136 1.00 95.06 112 ASP A N 1
ATOM 947 C CA . ASP A 1 112 ? 1.063 6.029 -12.053 1.00 95.06 112 ASP A CA 1
ATOM 948 C C . ASP A 1 112 ? 1.731 6.217 -10.679 1.00 95.06 112 ASP A C 1
ATOM 950 O O . ASP A 1 112 ? 1.130 6.770 -9.753 1.00 95.06 112 ASP A O 1
ATOM 954 N N . LEU A 1 113 ? 3.008 5.826 -10.547 1.00 97.00 113 LEU A N 1
ATOM 955 C CA . LEU A 1 113 ? 3.780 6.026 -9.316 1.00 97.00 113 LEU A CA 1
ATOM 956 C C . LEU A 1 113 ? 3.894 7.512 -8.954 1.00 97.00 113 LEU A C 1
ATOM 958 O O . LEU A 1 113 ? 3.663 7.894 -7.809 1.00 97.00 113 LEU A O 1
ATOM 962 N N . ILE A 1 114 ? 4.270 8.359 -9.911 1.00 97.06 114 ILE A N 1
AT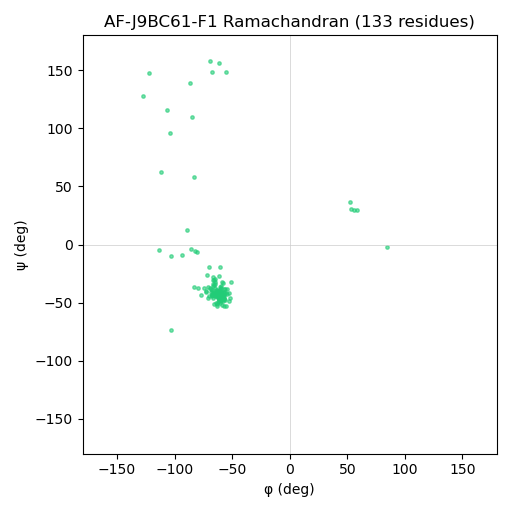OM 963 C CA . ILE A 1 114 ? 4.450 9.798 -9.691 1.00 97.06 114 ILE A CA 1
ATOM 964 C C . ILE A 1 114 ? 3.120 10.462 -9.324 1.00 97.06 114 ILE A C 1
ATOM 966 O O . ILE A 1 114 ? 3.095 11.290 -8.413 1.00 97.06 114 ILE A O 1
ATOM 970 N N . GLY A 1 115 ? 2.030 10.098 -10.004 1.00 96.94 115 GLY A N 1
ATOM 971 C CA . GLY A 1 115 ? 0.680 10.571 -9.708 1.00 96.94 115 GLY A CA 1
ATOM 972 C C . GLY A 1 115 ? 0.301 10.259 -8.266 1.00 96.94 115 GLY A C 1
ATOM 973 O O . GLY A 1 115 ? 0.026 11.177 -7.495 1.00 96.94 115 GLY A O 1
ATOM 974 N N . PHE A 1 116 ? 0.438 8.994 -7.866 1.00 97.56 116 PHE A N 1
ATOM 975 C CA . PHE A 1 116 ? 0.177 8.560 -6.495 1.00 97.56 116 PHE A CA 1
ATOM 976 C C . PHE A 1 116 ? 1.031 9.313 -5.459 1.00 97.56 116 PHE A C 1
ATOM 978 O O . PHE A 1 116 ? 0.520 9.820 -4.461 1.00 97.56 116 PHE A O 1
ATOM 985 N N . LEU A 1 117 ? 2.342 9.444 -5.698 1.00 97.50 117 LEU A N 1
ATOM 986 C CA . LEU A 1 117 ? 3.245 10.136 -4.772 1.00 97.50 117 LEU A CA 1
ATOM 987 C C . LEU A 1 117 ? 2.922 11.630 -4.637 1.00 97.50 117 LEU A C 1
ATOM 989 O O . LEU A 1 117 ? 3.132 12.194 -3.563 1.00 97.50 117 LEU A O 1
ATOM 993 N N . LYS A 1 118 ? 2.433 12.279 -5.700 1.00 97.00 118 LYS A N 1
ATOM 994 C CA . LYS A 1 118 ? 1.974 13.673 -5.643 1.00 97.00 118 LYS A CA 1
ATOM 995 C C . LYS A 1 118 ? 0.675 13.810 -4.862 1.00 97.00 118 LYS A C 1
ATOM 997 O O . LYS A 1 118 ? 0.588 14.701 -4.019 1.00 97.00 118 LYS A O 1
ATOM 1002 N N . GLU A 1 119 ? -0.301 12.942 -5.124 1.00 96.06 119 GLU A N 1
ATOM 1003 C CA . GLU A 1 119 ? -1.591 12.935 -4.422 1.00 96.06 119 GLU A CA 1
ATOM 1004 C C . GLU A 1 119 ? -1.399 12.790 -2.907 1.00 96.06 119 GLU A C 1
ATOM 1006 O O . GLU A 1 119 ? -1.970 13.554 -2.130 1.00 96.06 119 GLU A O 1
ATOM 1011 N N . GLU A 1 120 ? -0.504 11.891 -2.494 1.00 95.81 120 GLU A N 1
ATOM 1012 C CA . GLU A 1 120 ? -0.174 11.642 -1.086 1.00 95.81 120 GLU A CA 1
ATOM 1013 C C . GLU A 1 120 ? 0.969 12.542 -0.556 1.00 95.81 120 GLU A C 1
ATOM 1015 O O . GLU A 1 120 ? 1.511 12.311 0.525 1.00 95.81 120 GLU A O 1
ATOM 1020 N N . LYS A 1 121 ? 1.348 13.595 -1.300 1.00 96.12 121 LYS A N 1
ATOM 1021 C CA . LYS A 1 121 ? 2.335 14.631 -0.912 1.00 96.12 121 LYS A CA 1
ATOM 1022 C C . LYS A 1 121 ? 3.720 14.094 -0.508 1.00 96.12 121 LYS A C 1
ATOM 1024 O O . LYS A 1 121 ? 4.455 14.724 0.253 1.00 96.12 121 LYS A O 1
ATOM 1029 N N . MET A 1 122 ? 4.137 12.957 -1.060 1.00 96.06 122 MET A N 1
ATOM 1030 C CA . MET A 1 122 ? 5.434 12.321 -0.802 1.00 96.06 122 MET A CA 1
ATOM 1031 C C . MET A 1 122 ? 6.560 12.920 -1.668 1.00 96.06 122 MET A C 1
ATOM 1033 O O . MET A 1 122 ? 7.234 12.209 -2.420 1.00 96.06 122 MET A O 1
ATOM 1037 N N . TYR A 1 123 ? 6.797 14.232 -1.570 1.00 94.62 123 TYR A N 1
ATOM 1038 C CA . TYR A 1 123 ? 7.644 14.982 -2.514 1.00 94.62 123 TYR A CA 1
ATOM 1039 C C . TYR A 1 123 ? 9.077 14.447 -2.666 1.00 94.62 123 TYR A C 1
ATOM 1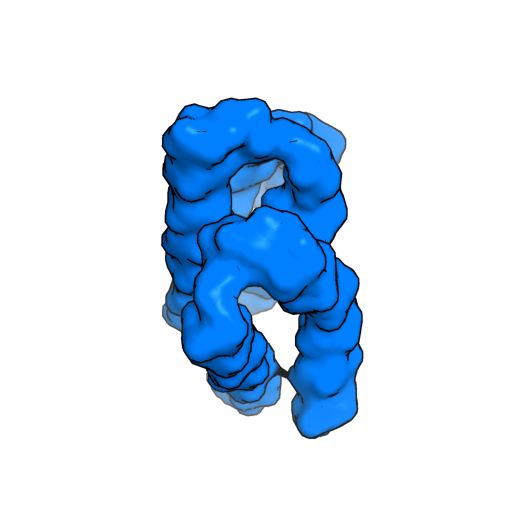041 O O . TYR A 1 123 ? 9.593 14.383 -3.782 1.00 94.62 123 TYR A O 1
ATOM 1049 N N . ILE A 1 124 ? 9.709 13.990 -1.578 1.00 95.38 124 ILE A N 1
ATOM 1050 C CA . ILE A 1 124 ? 11.069 13.420 -1.627 1.00 95.38 124 ILE A CA 1
ATOM 1051 C C . ILE A 1 124 ? 11.095 12.140 -2.474 1.00 95.38 124 ILE A C 1
ATOM 1053 O O . ILE A 1 124 ? 11.987 11.954 -3.302 1.00 95.38 124 ILE A O 1
ATOM 1057 N N . ARG A 1 125 ? 10.109 11.250 -2.294 1.00 95.50 125 ARG A N 1
ATOM 1058 C CA . ARG A 1 125 ? 9.991 10.031 -3.110 1.00 95.50 125 ARG A CA 1
ATOM 1059 C C . ARG A 1 125 ? 9.608 10.374 -4.548 1.00 95.50 125 ARG A C 1
ATOM 1061 O O . ARG A 1 125 ? 10.142 9.759 -5.463 1.00 95.50 125 ARG A O 1
ATOM 1068 N N . CYS A 1 126 ? 8.749 11.374 -4.742 1.00 95.56 126 CYS A N 1
ATOM 1069 C CA . CYS A 1 126 ? 8.339 11.845 -6.063 1.00 95.56 126 CYS A CA 1
ATOM 1070 C C . CYS A 1 126 ? 9.536 12.346 -6.884 1.00 95.56 126 CYS A C 1
ATOM 1072 O O . CYS A 1 126 ? 9.683 11.961 -8.038 1.00 95.56 126 CYS A O 1
ATOM 1074 N N . SER A 1 127 ? 10.421 13.151 -6.286 1.00 94.81 127 SER A N 1
ATOM 1075 C CA . SER A 1 127 ? 11.643 13.636 -6.944 1.00 94.81 127 SER A CA 1
ATOM 1076 C C . SER A 1 127 ? 12.560 12.480 -7.369 1.00 94.81 127 SER A C 1
ATOM 1078 O O . SER A 1 127 ? 13.001 12.412 -8.515 1.00 94.81 127 SER A O 1
ATOM 1080 N N . LYS A 1 128 ? 12.758 11.490 -6.485 1.00 94.50 128 LYS A N 1
ATOM 1081 C CA . LYS A 1 128 ? 13.519 10.273 -6.815 1.00 94.50 128 LYS A CA 1
ATOM 1082 C C . LYS A 1 128 ? 12.873 9.46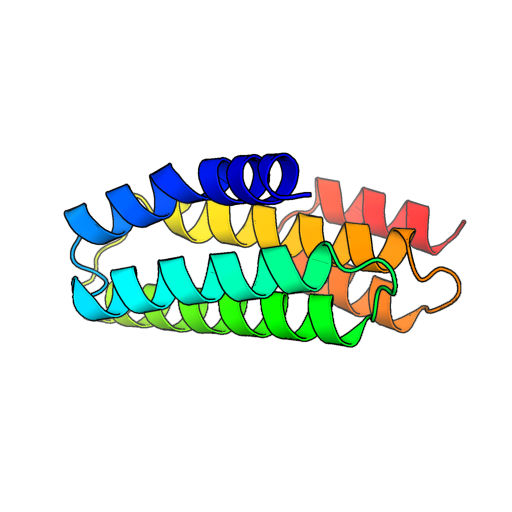8 -7.948 1.00 94.50 128 LYS A C 1
ATOM 1084 O O . LYS A 1 128 ? 13.595 8.952 -8.795 1.00 94.50 128 LYS A O 1
ATOM 1089 N N . ALA A 1 129 ? 11.544 9.359 -7.970 1.00 93.94 129 ALA A N 1
ATOM 1090 C CA . ALA A 1 129 ? 10.816 8.664 -9.031 1.00 93.94 129 ALA A CA 1
ATOM 1091 C C . ALA A 1 129 ? 10.977 9.368 -10.387 1.00 93.94 129 ALA A C 1
ATOM 1093 O O . ALA A 1 129 ? 11.252 8.698 -11.375 1.00 93.94 129 ALA A O 1
ATOM 1094 N N . TYR A 1 130 ? 10.906 10.704 -10.425 1.00 92.62 130 TYR A N 1
ATOM 1095 C CA . TYR A 1 130 ? 11.196 11.483 -11.633 1.00 92.62 130 TYR A CA 1
ATOM 1096 C C . TYR A 1 130 ? 12.602 11.229 -12.164 1.00 92.62 130 TYR A C 1
ATOM 1098 O O . TYR A 1 130 ? 12.769 10.961 -13.348 1.00 92.62 130 TYR A O 1
ATOM 1106 N N . PHE A 1 131 ? 13.605 11.284 -11.286 1.00 92.75 131 PHE A N 1
ATOM 1107 C CA . PHE A 1 131 ? 14.986 11.030 -11.680 1.00 92.75 131 PHE A CA 1
ATOM 1108 C C . PHE A 1 131 ? 15.153 9.631 -12.283 1.00 92.75 131 PHE A C 1
ATOM 1110 O O . PHE A 1 131 ? 15.761 9.489 -13.335 1.00 92.75 131 PHE A O 1
ATOM 1117 N N . ARG A 1 132 ? 14.563 8.607 -11.654 1.00 91.12 132 ARG A N 1
ATOM 1118 C CA . ARG A 1 132 ? 14.612 7.222 -12.145 1.00 91.12 132 ARG A CA 1
ATOM 1119 C C . ARG A 1 132 ? 13.858 7.010 -13.456 1.00 91.12 132 ARG A C 1
ATOM 1121 O O . ARG A 1 132 ? 14.303 6.201 -14.252 1.00 91.12 132 ARG A O 1
ATOM 1128 N N . ALA A 1 133 ? 12.754 7.717 -13.681 1.00 89.31 133 ALA A N 1
ATOM 1129 C CA . ALA A 1 133 ? 11.967 7.598 -14.908 1.00 89.31 133 ALA A CA 1
ATOM 1130 C C . ALA A 1 133 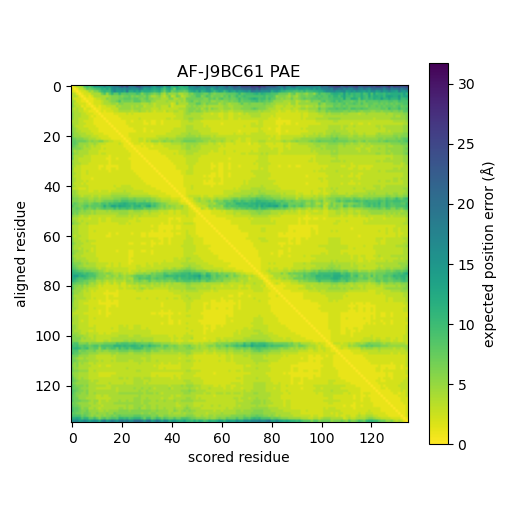? 12.673 8.179 -16.150 1.00 89.31 133 ALA A C 1
ATOM 1132 O O . ALA A 1 133 ? 12.279 7.863 -17.268 1.00 89.31 133 ALA A O 1
ATOM 1133 N N . MET A 1 134 ? 13.674 9.047 -15.956 1.00 85.94 134 MET A N 1
ATOM 1134 C CA . MET A 1 134 ? 14.466 9.663 -17.031 1.00 85.94 134 MET A CA 1
ATOM 1135 C C . MET A 1 134 ? 15.759 8.900 -17.365 1.00 85.94 134 MET A C 1
ATOM 1137 O O . MET A 1 134 ? 16.432 9.275 -18.324 1.00 85.94 134 MET A O 1
ATOM 1141 N N . GLN A 1 135 ? 16.131 7.900 -16.558 1.00 80.75 135 GLN A N 1
ATOM 1142 C CA . GLN A 1 135 ? 17.288 7.026 -16.795 1.00 80.75 135 GLN A CA 1
ATOM 1143 C C . GLN A 1 135 ? 16.902 5.863 -17.706 1.00 80.75 135 GLN A C 1
ATOM 1145 O O . GLN A 1 135 ? 17.743 5.513 -18.560 1.00 80.75 135 GLN A O 1
#

Organism: Wuchereria bancrofti (NCBI:txid6293)

Foldseek 3Di:
DVVQLVVLLVLCVLQLVVCPVVVLDDPVVSVVVSVVSSVLSVQCPDPDHDLVSLVVVLVVLVVVLVSSVVSCVVVVHDPCCCSHVVSSLVSNLVSLVVSPVVDDPDLVSLVVSLVSCVVVVVVVVNVVSVVVSVD

Mean predicted aligned error: 3.64 Å